Protein AF-A0A8J3HTY5-F1 (afdb_monomer)

Sequence (113 aa):
MSNFKFDSGVNFFDHFETDPLINDIERYRSLWKAVILQAVTDSISSNRRTEIQLEKKKATEWLFDFNQDFDIVCEYAGYKPAYVRDKARSIIKEKLSKLAYGYQYHQENSTVI

pLDDT: mean 79.71, std 18.93, range [35.88, 98.19]

Structure (mmCIF, N/CA/C/O backbone):
data_AF-A0A8J3HTY5-F1
#
_entry.id   AF-A0A8J3HTY5-F1
#
loop_
_atom_site.group_PDB
_atom_site.id
_atom_site.type_symbol
_atom_site.label_atom_id
_atom_site.label_alt_id
_atom_site.label_comp_id
_atom_site.label_asym_id
_atom_site.label_entity_id
_atom_site.label_seq_id
_atom_site.pdbx_PDB_ins_code
_atom_site.Cartn_x
_atom_site.Cartn_y
_atom_site.Cartn_z
_atom_site.occupancy
_atom_site.B_iso_or_equiv
_atom_site.auth_seq_id
_atom_site.auth_comp_id
_atom_site.auth_asym_id
_atom_site.auth_atom_id
_atom_site.pdbx_PDB_model_num
ATOM 1 N N . MET A 1 1 ? 34.357 -41.399 -18.407 1.00 46.56 1 MET A N 1
ATOM 2 C CA . MET A 1 1 ? 35.688 -40.777 -18.214 1.00 46.56 1 MET A CA 1
ATOM 3 C C . MET A 1 1 ? 35.837 -39.744 -19.314 1.00 46.56 1 MET A C 1
ATOM 5 O O . MET A 1 1 ? 35.624 -40.108 -20.455 1.00 46.56 1 MET A O 1
ATOM 9 N N . SER A 1 2 ? 36.026 -38.462 -19.032 1.00 35.88 2 SER A N 1
ATOM 10 C CA . SER A 1 2 ? 37.123 -37.922 -18.224 1.00 35.88 2 SER A CA 1
ATOM 11 C C . SER A 1 2 ? 36.725 -36.642 -17.477 1.00 35.88 2 SER A C 1
ATOM 13 O O . SER A 1 2 ? 36.075 -35.755 -18.020 1.00 35.88 2 SER A O 1
ATOM 15 N N . ASN A 1 3 ? 37.163 -36.566 -16.220 1.00 40.84 3 ASN A N 1
ATOM 16 C CA . ASN A 1 3 ? 37.180 -35.352 -15.414 1.00 40.84 3 ASN A CA 1
ATOM 17 C C . ASN A 1 3 ? 38.273 -34.423 -15.950 1.00 40.84 3 ASN A C 1
ATOM 19 O O . ASN A 1 3 ? 39.437 -34.823 -15.965 1.00 40.84 3 ASN A O 1
ATOM 23 N N . PHE A 1 4 ? 37.924 -33.193 -16.318 1.00 37.41 4 PHE A N 1
ATOM 24 C CA . PHE A 1 4 ? 38.904 -32.118 -16.442 1.00 37.41 4 PHE A CA 1
ATOM 25 C C . PHE A 1 4 ? 38.845 -31.270 -15.172 1.00 37.41 4 PHE A C 1
ATOM 27 O O . PHE A 1 4 ? 37.920 -30.488 -14.970 1.00 37.41 4 PHE A O 1
ATOM 34 N N . LYS A 1 5 ? 39.822 -31.479 -14.285 1.00 44.16 5 LYS A N 1
ATOM 35 C CA . LYS A 1 5 ? 40.161 -30.518 -13.234 1.00 44.16 5 LYS A CA 1
ATOM 36 C C . LYS A 1 5 ? 41.085 -29.474 -13.848 1.00 44.16 5 LYS A C 1
ATOM 38 O O . LYS A 1 5 ? 42.104 -29.842 -14.427 1.00 44.16 5 LYS A O 1
ATOM 43 N N . PHE A 1 6 ? 40.731 -28.204 -13.698 1.00 39.16 6 PHE A N 1
ATOM 44 C CA . PHE A 1 6 ? 41.647 -27.094 -13.920 1.00 39.16 6 PHE A CA 1
ATOM 45 C C . PHE A 1 6 ? 42.083 -26.564 -12.550 1.00 39.16 6 PHE A C 1
ATOM 47 O O . PHE A 1 6 ? 41.243 -26.188 -11.730 1.00 39.16 6 PHE A O 1
ATOM 54 N N . ASP A 1 7 ? 43.390 -26.611 -12.292 1.00 53.22 7 ASP A N 1
ATOM 55 C CA . ASP A 1 7 ? 44.034 -26.105 -11.078 1.00 53.22 7 ASP A CA 1
ATOM 56 C C . ASP A 1 7 ? 44.107 -24.575 -11.124 1.00 53.22 7 ASP A C 1
ATOM 58 O O . ASP A 1 7 ? 45.103 -23.971 -11.506 1.00 53.22 7 ASP A O 1
ATOM 62 N N . SER A 1 8 ? 43.015 -23.941 -10.722 1.00 46.56 8 SER A N 1
ATOM 63 C CA . SER A 1 8 ? 43.013 -22.604 -10.133 1.00 46.56 8 SER A CA 1
ATOM 64 C C . SER A 1 8 ? 41.661 -22.461 -9.452 1.00 46.56 8 SER A C 1
ATOM 66 O O . SER A 1 8 ? 40.653 -22.302 -10.135 1.00 46.56 8 SER A O 1
ATOM 68 N N . GLY A 1 9 ? 41.628 -22.631 -8.128 1.00 47.59 9 GLY A N 1
ATOM 69 C CA . GLY A 1 9 ? 40.422 -22.655 -7.297 1.00 47.59 9 GLY A CA 1
ATOM 70 C C . GLY A 1 9 ? 39.640 -21.342 -7.294 1.00 47.59 9 GLY A C 1
ATOM 71 O O . GLY A 1 9 ? 39.578 -20.660 -6.279 1.00 47.59 9 GLY A O 1
ATOM 72 N N . VAL A 1 10 ? 39.019 -21.014 -8.420 1.00 50.22 10 VAL A N 1
ATOM 73 C CA . VAL A 1 10 ? 38.027 -19.957 -8.555 1.00 50.22 10 VAL A CA 1
ATOM 74 C C . VAL A 1 10 ? 36.833 -20.601 -9.240 1.00 50.22 10 VAL A C 1
ATOM 76 O O . VAL A 1 10 ? 36.937 -21.094 -10.365 1.00 50.22 10 VAL A O 1
ATOM 79 N N . ASN A 1 11 ? 35.708 -20.677 -8.532 1.00 44.09 11 ASN A N 1
ATOM 80 C CA . ASN A 1 11 ? 34.475 -21.173 -9.122 1.00 44.09 11 ASN A CA 1
ATOM 81 C C . ASN A 1 11 ? 34.130 -20.283 -10.322 1.00 44.09 11 ASN A C 1
ATOM 83 O O . ASN A 1 11 ? 33.991 -19.072 -10.181 1.00 44.09 11 ASN A O 1
ATOM 87 N N . PHE A 1 12 ? 33.912 -20.894 -11.488 1.00 46.66 12 PHE A N 1
ATOM 88 C CA . PHE A 1 12 ? 33.376 -20.238 -12.691 1.00 46.66 12 PHE A CA 1
ATOM 89 C C . PHE A 1 12 ? 32.041 -19.498 -12.430 1.00 46.66 12 PHE A C 1
ATOM 91 O O . PHE A 1 12 ? 31.621 -18.664 -13.221 1.00 46.66 12 PHE A O 1
ATOM 98 N N . PHE A 1 13 ? 31.391 -19.779 -11.296 1.00 48.72 13 PHE A N 1
ATOM 99 C CA . PHE A 1 13 ? 30.148 -19.159 -10.844 1.00 48.72 13 PHE A CA 1
ATOM 100 C C . PHE A 1 13 ? 30.314 -18.002 -9.838 1.00 48.72 13 PHE A C 1
ATOM 102 O O . PHE A 1 13 ? 29.301 -17.429 -9.453 1.00 48.72 13 PHE A O 1
ATOM 109 N N . ASP A 1 14 ? 31.530 -17.628 -9.417 1.00 50.75 14 ASP A N 1
ATOM 110 C CA . ASP A 1 14 ? 31.723 -16.633 -8.335 1.00 50.75 14 ASP A CA 1
ATOM 111 C C . ASP A 1 14 ? 31.938 -15.181 -8.802 1.00 50.75 14 ASP A C 1
ATOM 113 O O . ASP A 1 14 ? 32.110 -14.280 -7.984 1.00 50.75 14 ASP A O 1
ATOM 117 N N . HIS A 1 15 ? 31.916 -14.919 -10.111 1.00 49.44 15 HIS A N 1
ATOM 118 C CA . HIS A 1 15 ? 32.017 -13.568 -10.683 1.00 49.44 15 HIS A CA 1
ATOM 119 C C . HIS A 1 15 ? 30.910 -13.301 -11.711 1.00 49.44 15 HIS A C 1
ATOM 121 O O . HIS A 1 15 ? 31.145 -12.758 -12.786 1.00 49.44 15 HIS A O 1
ATOM 127 N N . PHE A 1 16 ? 29.665 -13.641 -11.371 1.00 51.78 16 PHE A N 1
ATOM 128 C CA . PHE A 1 16 ? 28.561 -12.825 -11.873 1.00 51.78 16 PHE A CA 1
ATOM 129 C C . PHE A 1 16 ? 28.565 -11.536 -11.053 1.00 51.78 16 PHE A C 1
ATOM 131 O O . PHE A 1 16 ? 27.884 -11.434 -10.034 1.00 51.78 16 PHE A O 1
ATOM 138 N N . GLU A 1 17 ? 29.381 -10.565 -11.472 1.00 57.41 17 GLU A N 1
ATOM 139 C CA . GLU A 1 17 ? 29.117 -9.167 -11.141 1.00 57.41 17 GLU A CA 1
ATOM 140 C C . GLU A 1 17 ? 27.644 -8.929 -11.468 1.00 57.41 17 GLU A C 1
ATOM 142 O O . GLU A 1 17 ? 27.210 -9.083 -12.612 1.00 57.41 17 GLU A O 1
ATOM 147 N N . THR A 1 18 ? 26.838 -8.680 -10.439 1.00 63.66 18 THR A N 1
ATOM 148 C CA . THR A 1 18 ? 25.438 -8.326 -10.614 1.00 63.66 18 THR A CA 1
ATOM 149 C C . THR A 1 18 ? 25.396 -7.125 -11.541 1.00 63.66 18 THR A C 1
ATOM 151 O O . THR A 1 18 ? 25.906 -6.061 -11.193 1.00 63.66 18 THR A O 1
ATOM 154 N N . ASP A 1 19 ? 24.825 -7.325 -12.731 1.00 74.94 19 ASP A N 1
ATOM 155 C CA . ASP A 1 19 ? 24.657 -6.279 -13.734 1.00 74.94 19 ASP A CA 1
ATOM 156 C C . ASP A 1 19 ? 24.141 -5.008 -13.029 1.00 74.94 19 ASP A C 1
ATOM 158 O O . ASP A 1 19 ? 23.108 -5.077 -12.345 1.00 74.94 19 ASP A O 1
ATOM 162 N N . PRO A 1 20 ? 24.852 -3.868 -13.123 1.00 74.56 20 PRO A N 1
ATOM 163 C CA . PRO A 1 20 ? 24.437 -2.614 -12.506 1.00 74.56 20 PRO A CA 1
ATOM 164 C C . PRO A 1 20 ? 22.964 -2.264 -12.772 1.00 74.56 20 PRO A C 1
ATOM 166 O O . PRO A 1 20 ? 22.293 -1.750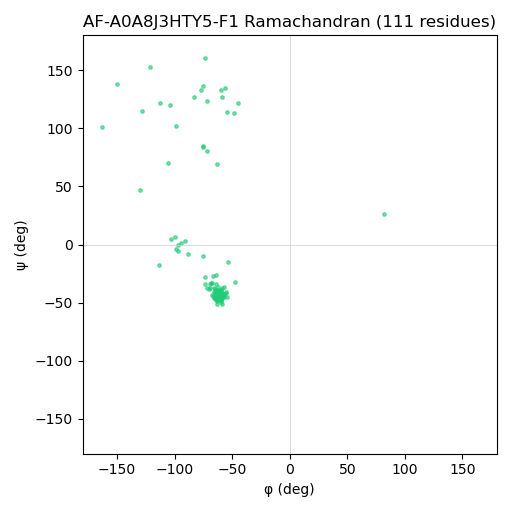 -11.876 1.00 74.56 20 PRO A O 1
ATOM 169 N N . LEU A 1 21 ? 22.427 -2.642 -13.941 1.00 76.44 21 LEU A N 1
ATOM 170 C CA . LEU A 1 21 ? 21.012 -2.485 -14.288 1.00 76.44 21 LEU A CA 1
ATOM 171 C C . LEU A 1 21 ? 20.075 -3.310 -13.396 1.00 76.44 21 LEU A C 1
ATOM 173 O O . LEU A 1 21 ? 19.016 -2.823 -13.002 1.00 76.44 21 LEU A O 1
ATOM 177 N N . ILE A 1 22 ? 20.444 -4.545 -13.046 1.00 81.50 22 ILE A N 1
ATOM 178 C CA . ILE A 1 22 ? 19.652 -5.396 -12.143 1.00 81.50 22 ILE A CA 1
ATOM 179 C C . ILE A 1 22 ? 19.611 -4.774 -10.746 1.00 81.50 22 ILE A C 1
ATOM 181 O O . ILE A 1 22 ? 18.551 -4.732 -10.119 1.00 81.50 22 ILE A O 1
ATOM 185 N N . ASN A 1 23 ? 20.744 -4.246 -10.273 1.00 82.94 23 ASN A N 1
ATOM 186 C CA . ASN A 1 23 ? 20.805 -3.557 -8.986 1.00 82.94 23 ASN A CA 1
ATOM 187 C C . ASN A 1 23 ? 19.910 -2.306 -8.984 1.00 82.94 23 ASN A C 1
ATOM 189 O O . ASN A 1 23 ? 19.150 -2.087 -8.042 1.00 82.94 23 ASN A O 1
ATOM 193 N N . ASP A 1 24 ? 19.924 -1.523 -10.064 1.00 88.62 24 ASP A N 1
ATOM 194 C CA . ASP A 1 24 ? 19.035 -0.369 -10.214 1.00 88.62 24 ASP A CA 1
ATOM 195 C C . ASP A 1 24 ? 17.556 -0.754 -10.202 1.00 88.62 24 ASP A C 1
ATOM 197 O O . ASP A 1 24 ? 16.779 -0.166 -9.448 1.00 88.62 24 ASP A O 1
ATOM 201 N N . ILE A 1 25 ? 17.158 -1.778 -10.958 1.00 90.38 25 ILE A N 1
ATOM 202 C CA . ILE A 1 25 ? 15.769 -2.258 -10.983 1.00 90.38 25 ILE A CA 1
ATOM 203 C C . ILE A 1 25 ? 15.304 -2.672 -9.581 1.00 90.38 25 ILE A C 1
ATOM 205 O O . ILE A 1 25 ? 14.203 -2.307 -9.162 1.00 90.38 25 ILE A O 1
ATOM 209 N N . GLU A 1 26 ? 16.134 -3.392 -8.823 1.00 91.50 26 GLU A N 1
ATOM 210 C CA . GLU A 1 26 ? 15.786 -3.793 -7.458 1.00 91.50 26 GLU A CA 1
ATOM 211 C C . GLU A 1 26 ? 15.737 -2.609 -6.484 1.00 91.50 26 GLU A C 1
ATOM 213 O O . GLU A 1 26 ? 14.864 -2.571 -5.606 1.00 91.50 26 GLU A O 1
ATOM 218 N N . ARG A 1 27 ? 16.594 -1.596 -6.661 1.00 92.88 27 ARG A N 1
ATOM 219 C CA . ARG A 1 27 ? 16.511 -0.333 -5.910 1.00 92.88 27 ARG A CA 1
ATOM 220 C C . ARG A 1 27 ? 15.196 0.395 -6.185 1.00 92.88 27 ARG A C 1
ATOM 222 O O . ARG A 1 27 ? 14.504 0.769 -5.235 1.00 92.88 27 ARG A O 1
ATOM 229 N N . TYR A 1 28 ? 14.804 0.535 -7.452 1.00 94.50 28 TYR A N 1
ATOM 230 C CA . TYR A 1 28 ? 13.530 1.155 -7.825 1.00 94.50 28 TYR A CA 1
ATOM 231 C C . TYR A 1 28 ? 12.334 0.372 -7.280 1.00 94.50 28 TYR A C 1
ATOM 233 O O . TYR A 1 28 ? 11.434 0.962 -6.685 1.00 94.50 28 TYR A O 1
ATOM 241 N N . ARG A 1 29 ? 12.336 -0.961 -7.381 1.00 97.38 29 ARG A N 1
ATOM 242 C CA . ARG A 1 29 ? 11.294 -1.802 -6.769 1.00 97.38 29 ARG A CA 1
ATOM 243 C C . ARG A 1 29 ? 11.208 -1.596 -5.265 1.00 97.38 29 ARG A C 1
ATOM 245 O O . ARG A 1 29 ? 10.112 -1.510 -4.718 1.00 97.38 29 ARG A O 1
ATOM 252 N N . SER A 1 30 ? 12.350 -1.515 -4.590 1.00 97.12 30 SER A N 1
ATOM 253 C CA . SER A 1 30 ? 12.413 -1.314 -3.139 1.00 97.12 30 SER A CA 1
ATOM 254 C C . SER A 1 30 ? 11.801 0.017 -2.711 1.00 97.12 30 SER A C 1
ATOM 256 O O . SER A 1 30 ? 11.092 0.058 -1.706 1.00 97.12 30 SER A O 1
ATOM 258 N N . LEU A 1 31 ? 11.982 1.076 -3.505 1.00 97.62 31 LEU A N 1
ATOM 259 C CA . LEU A 1 31 ? 11.310 2.356 -3.286 1.00 97.62 31 LEU A CA 1
ATOM 260 C C . LEU A 1 31 ? 9.782 2.198 -3.307 1.00 97.62 31 LEU A C 1
ATOM 262 O O . LEU A 1 31 ? 9.105 2.594 -2.361 1.00 97.62 31 LEU A O 1
ATOM 266 N N . TRP A 1 32 ? 9.227 1.563 -4.339 1.00 98.00 32 TRP A N 1
ATOM 267 C CA . TRP A 1 32 ? 7.775 1.382 -4.453 1.00 98.00 32 TRP A CA 1
ATOM 268 C C . TRP A 1 32 ? 7.208 0.424 -3.398 1.00 98.00 32 TRP A C 1
ATOM 270 O O . TRP A 1 32 ? 6.118 0.650 -2.872 1.00 98.00 32 TRP A O 1
ATOM 280 N N . LYS A 1 33 ? 7.980 -0.591 -2.988 1.00 98.19 33 LYS A N 1
ATOM 281 C CA . LYS A 1 33 ? 7.653 -1.429 -1.820 1.00 98.19 33 LYS A CA 1
ATOM 282 C C . LYS A 1 33 ? 7.553 -0.597 -0.538 1.00 98.19 33 LYS A C 1
ATOM 284 O O . LYS A 1 33 ? 6.662 -0.852 0.271 1.00 98.19 33 LYS A O 1
ATOM 289 N N . ALA A 1 34 ? 8.424 0.397 -0.357 1.00 97.81 34 ALA A N 1
ATOM 290 C CA . ALA A 1 34 ? 8.374 1.291 0.798 1.00 97.81 34 ALA A CA 1
ATOM 291 C C . ALA A 1 34 ? 7.112 2.168 0.799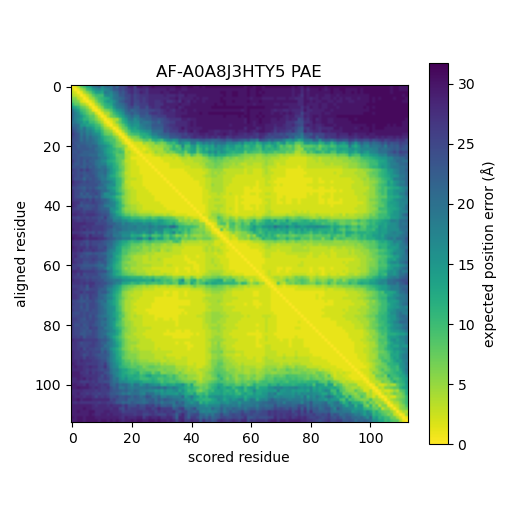 1.00 97.81 34 ALA A C 1
ATOM 293 O O . ALA A 1 34 ? 6.514 2.350 1.855 1.00 97.81 34 ALA A O 1
ATOM 294 N N . VAL A 1 35 ? 6.647 2.632 -0.368 1.00 97.50 35 VAL A N 1
ATOM 295 C CA . VAL A 1 35 ? 5.371 3.367 -0.492 1.00 97.50 35 VAL A CA 1
ATOM 296 C C . VAL A 1 35 ? 4.194 2.506 -0.020 1.00 97.50 35 VAL A C 1
ATOM 298 O O . VAL A 1 35 ? 3.388 2.945 0.798 1.00 97.50 35 VAL A O 1
ATOM 301 N N . ILE A 1 36 ? 4.132 1.247 -0.468 1.00 97.56 36 ILE A N 1
ATOM 302 C CA . ILE A 1 36 ? 3.101 0.292 -0.030 1.00 97.56 36 ILE A CA 1
ATOM 303 C C . ILE A 1 36 ? 3.187 0.058 1.484 1.00 97.56 36 ILE A C 1
ATOM 305 O O . ILE A 1 36 ? 2.169 0.076 2.177 1.00 97.56 36 ILE A O 1
ATOM 309 N N . LEU A 1 37 ? 4.398 -0.154 2.010 1.00 96.00 37 LEU A N 1
ATOM 310 C CA . LEU A 1 37 ? 4.622 -0.372 3.439 1.00 96.00 37 LEU A CA 1
ATOM 311 C C . LEU A 1 37 ? 4.168 0.829 4.277 1.00 96.00 37 LEU A C 1
ATOM 313 O O . LEU A 1 37 ? 3.552 0.635 5.328 1.00 96.00 37 LEU A O 1
ATOM 317 N N . GLN A 1 38 ? 4.444 2.048 3.814 1.00 95.12 38 GLN A N 1
ATOM 318 C CA . GLN A 1 38 ? 4.038 3.273 4.492 1.00 95.12 38 GLN A CA 1
ATOM 319 C C . GLN A 1 38 ? 2.511 3.373 4.561 1.00 95.12 38 GLN A C 1
ATOM 321 O O . GLN A 1 38 ? 1.965 3.502 5.653 1.00 95.12 38 GLN A O 1
ATOM 326 N N . ALA A 1 39 ? 1.811 3.166 3.441 1.00 94.81 39 ALA 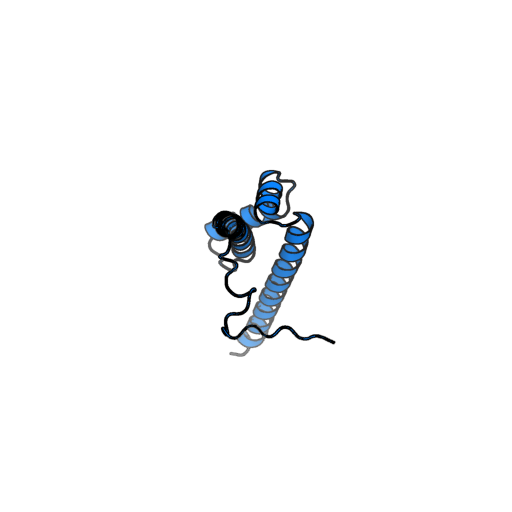A N 1
ATOM 327 C CA . ALA A 1 39 ? 0.349 3.179 3.417 1.00 94.81 39 ALA A CA 1
ATOM 328 C C . ALA A 1 39 ? -0.267 2.123 4.352 1.00 94.81 39 ALA A C 1
ATOM 330 O O . ALA A 1 39 ? -1.204 2.408 5.102 1.00 94.81 39 ALA A O 1
ATOM 331 N N . VAL A 1 40 ? 0.281 0.901 4.372 1.00 94.44 40 VAL A N 1
ATOM 332 C CA . VAL A 1 40 ? -0.165 -0.135 5.318 1.00 94.44 40 VAL A CA 1
ATOM 333 C C . VAL A 1 40 ? 0.087 0.308 6.759 1.00 94.44 40 VAL A C 1
ATOM 335 O O . VAL A 1 40 ? -0.805 0.170 7.593 1.00 94.44 40 VAL A O 1
ATOM 338 N N . THR A 1 41 ? 1.254 0.878 7.056 1.00 92.12 41 THR A N 1
ATOM 339 C CA . THR A 1 41 ? 1.612 1.364 8.398 1.00 92.12 41 THR A CA 1
ATOM 340 C C . THR A 1 41 ? 0.664 2.464 8.874 1.00 92.12 41 THR A C 1
ATOM 342 O O . THR A 1 41 ? 0.146 2.392 9.993 1.00 92.12 41 THR A O 1
ATOM 345 N N . ASP A 1 42 ? 0.361 3.428 8.009 1.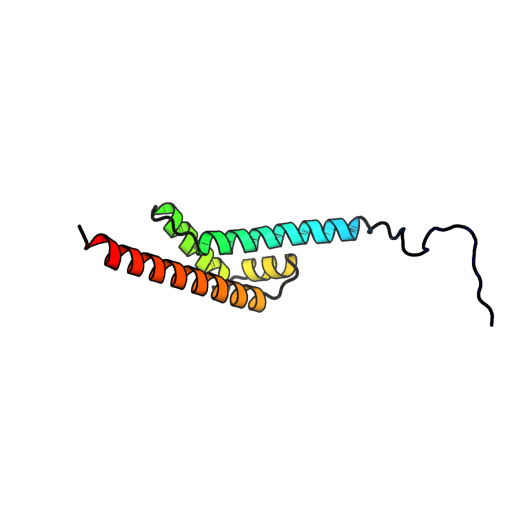00 91.00 42 ASP A N 1
ATOM 346 C CA . ASP A 1 42 ? -0.552 4.529 8.310 1.00 91.00 42 ASP A CA 1
ATOM 347 C C . ASP A 1 42 ? -1.982 4.021 8.533 1.00 91.00 42 ASP A C 1
ATOM 349 O O . ASP A 1 42 ? -2.650 4.427 9.489 1.00 91.00 42 ASP A O 1
ATOM 353 N N . SER A 1 43 ? -2.420 3.027 7.750 1.00 91.19 43 SER A N 1
ATOM 354 C CA . SER A 1 43 ? -3.734 2.390 7.917 1.00 91.19 43 SER A CA 1
ATOM 355 C C . SER A 1 43 ? -3.900 1.654 9.258 1.00 91.19 43 SER A C 1
ATOM 357 O O . SER A 1 43 ? -5.015 1.520 9.765 1.00 91.19 43 SER A O 1
ATOM 359 N N . ILE A 1 44 ? -2.807 1.194 9.880 1.00 89.50 44 ILE A N 1
ATOM 360 C CA . ILE A 1 44 ? -2.840 0.454 11.154 1.00 89.50 44 ILE A CA 1
ATOM 361 C C . ILE A 1 44 ? -2.434 1.289 12.370 1.00 89.50 44 ILE A C 1
ATOM 363 O O . ILE A 1 44 ? -2.363 0.755 13.484 1.00 89.50 44 ILE A O 1
ATOM 367 N N . SER A 1 45 ? -2.192 2.588 12.187 1.00 83.69 45 SER A N 1
ATOM 368 C CA . SER A 1 45 ? -1.842 3.486 13.283 1.00 83.69 45 SER A CA 1
ATOM 369 C C . SER A 1 45 ? -2.911 3.462 14.387 1.00 83.69 45 SER A C 1
ATOM 371 O O . SER A 1 45 ? -4.125 3.477 14.132 1.00 83.69 45 SER A O 1
ATOM 373 N N . SER A 1 46 ? -2.451 3.383 15.640 1.00 74.88 46 SER A N 1
ATOM 374 C CA . SER A 1 46 ? -3.285 3.361 16.851 1.00 74.88 46 SER A CA 1
ATOM 375 C C . SER A 1 46 ? -3.376 4.724 17.542 1.00 74.88 46 SER A C 1
ATOM 377 O O . SER A 1 46 ? -3.914 4.822 18.646 1.00 74.88 46 SER A O 1
ATOM 379 N N . ASN A 1 47 ? -2.825 5.778 16.934 1.00 74.56 47 ASN A N 1
ATOM 380 C CA . ASN A 1 47 ? -2.825 7.106 17.532 1.00 74.56 47 ASN A CA 1
ATOM 381 C C . ASN A 1 47 ? -4.215 7.758 17.425 1.00 74.56 47 ASN A C 1
ATOM 383 O O . ASN A 1 47 ? -4.865 7.704 16.384 1.00 74.56 47 ASN A O 1
ATOM 387 N N . ARG A 1 48 ? -4.668 8.382 18.518 1.00 70.38 48 ARG A N 1
ATOM 388 C CA . ARG A 1 48 ? -5.998 8.999 18.629 1.00 70.38 48 ARG A CA 1
ATOM 389 C C . ARG A 1 48 ? -6.049 10.453 18.159 1.00 70.38 48 ARG A C 1
ATOM 391 O O . ARG A 1 48 ? -7.149 10.991 18.072 1.00 70.38 48 ARG A O 1
ATOM 398 N N . ARG A 1 49 ? -4.913 11.095 17.860 1.00 78.25 49 ARG A N 1
ATOM 399 C CA . ARG A 1 49 ? -4.895 12.472 17.335 1.00 78.25 49 ARG A CA 1
ATOM 400 C C . ARG A 1 49 ? -5.668 12.544 16.017 1.00 78.25 49 ARG A C 1
ATOM 402 O O . ARG A 1 49 ? -5.448 11.720 15.136 1.00 78.25 49 ARG A O 1
ATOM 409 N N . THR A 1 50 ? -6.540 13.539 15.882 1.00 69.25 50 THR A N 1
ATOM 410 C CA . THR A 1 50 ? -7.459 13.693 14.741 1.00 69.25 50 THR A CA 1
ATOM 411 C C . THR A 1 50 ? -6.743 13.709 13.390 1.00 69.25 50 THR A C 1
ATOM 413 O O . THR A 1 50 ? -7.187 13.043 12.461 1.00 69.25 50 THR A O 1
ATOM 416 N N . GLU A 1 51 ? -5.604 14.398 13.294 1.00 71.50 51 GLU A N 1
ATOM 417 C CA . GLU A 1 51 ? -4.760 14.431 12.089 1.00 71.50 51 GLU A CA 1
ATOM 418 C C . GLU A 1 51 ? -4.322 13.023 11.659 1.00 71.50 51 GLU A C 1
ATOM 420 O O . GLU A 1 51 ? -4.444 12.647 10.499 1.00 71.50 51 GLU A O 1
ATOM 425 N N . ILE A 1 52 ? -3.941 12.182 12.621 1.00 75.62 52 ILE A N 1
ATOM 426 C CA . ILE A 1 52 ? -3.511 10.806 12.354 1.00 75.62 52 ILE A CA 1
ATOM 427 C C . ILE A 1 52 ? -4.704 9.909 11.986 1.00 75.62 52 ILE A C 1
ATOM 429 O O . ILE A 1 52 ? -4.548 8.962 11.219 1.00 75.62 52 ILE A O 1
ATOM 433 N N . GLN A 1 53 ? -5.913 10.215 12.469 1.00 81.50 53 GLN A N 1
ATOM 434 C CA . GLN A 1 53 ? -7.124 9.508 12.035 1.00 81.50 53 GLN A CA 1
ATOM 435 C C . GLN A 1 53 ? -7.486 9.825 10.579 1.00 81.50 53 GLN A C 1
ATOM 437 O O . GLN A 1 53 ? -7.922 8.929 9.854 1.00 81.50 53 GLN A O 1
ATOM 442 N N . LEU A 1 54 ? -7.289 11.074 10.146 1.00 85.75 54 LEU A N 1
ATOM 443 C CA . LEU A 1 54 ? -7.494 11.468 8.754 1.00 85.75 54 LEU A CA 1
ATOM 444 C C . LEU A 1 54 ? -6.505 10.749 7.832 1.00 85.75 54 LEU A C 1
ATOM 446 O O . LEU A 1 54 ? -6.928 10.160 6.841 1.00 85.75 54 LEU A O 1
ATOM 450 N N . GLU A 1 55 ? -5.218 10.738 8.180 1.00 86.31 55 GLU A N 1
ATOM 451 C CA . GLU A 1 55 ? -4.196 10.046 7.384 1.00 86.31 55 GLU A CA 1
ATOM 452 C C . GLU A 1 55 ? -4.427 8.532 7.341 1.00 86.31 55 GLU A C 1
ATOM 454 O O . GLU A 1 55 ? -4.354 7.921 6.278 1.00 86.31 55 GLU A O 1
ATOM 459 N N . LYS A 1 56 ? -4.850 7.926 8.457 1.00 89.56 56 LYS A N 1
ATOM 460 C CA . LYS A 1 56 ? -5.278 6.522 8.488 1.00 89.56 56 LYS A CA 1
ATOM 461 C C . LYS A 1 56 ? -6.424 6.238 7.515 1.00 89.56 56 LYS A C 1
ATOM 463 O O . LYS A 1 56 ? -6.403 5.218 6.821 1.00 89.56 56 LYS A O 1
ATOM 468 N N . LYS A 1 57 ? -7.436 7.112 7.480 1.00 90.00 57 LYS A N 1
ATOM 469 C CA . LYS A 1 57 ? -8.578 6.980 6.569 1.00 90.00 57 LYS A CA 1
ATOM 470 C C . LYS A 1 57 ? -8.117 7.082 5.114 1.00 90.00 57 LYS A C 1
ATOM 472 O O . LYS A 1 57 ? -8.385 6.159 4.354 1.00 90.00 57 LYS A O 1
ATOM 477 N N . LYS A 1 58 ? -7.352 8.122 4.772 1.00 92.19 58 LYS A N 1
ATOM 478 C CA . LYS A 1 58 ? -6.796 8.316 3.424 1.00 92.19 58 LYS A CA 1
ATOM 479 C C . LYS A 1 58 ? -5.946 7.130 2.972 1.00 92.19 58 LYS A C 1
ATOM 481 O O . LYS A 1 58 ? -6.100 6.663 1.852 1.00 92.19 58 LYS A O 1
ATOM 486 N N . ALA A 1 59 ? -5.082 6.610 3.843 1.00 93.19 59 ALA A N 1
ATOM 487 C CA . ALA A 1 59 ? -4.251 5.449 3.538 1.00 93.19 59 ALA A CA 1
ATOM 488 C C . ALA A 1 59 ? -5.094 4.186 3.300 1.00 93.19 59 ALA A C 1
ATOM 490 O O . ALA A 1 59 ? -4.805 3.399 2.401 1.00 93.19 59 ALA A O 1
ATOM 491 N N . THR A 1 60 ? -6.164 4.003 4.079 1.00 92.88 60 THR A N 1
ATOM 492 C CA . THR A 1 60 ? -7.102 2.884 3.903 1.00 92.88 60 THR A CA 1
ATOM 493 C C . THR A 1 60 ? -7.852 2.994 2.573 1.00 92.88 60 THR A C 1
ATOM 495 O O . THR A 1 60 ? -7.922 2.012 1.839 1.00 92.88 60 THR A O 1
ATOM 498 N N . GLU A 1 61 ? -8.369 4.178 2.244 1.00 94.38 61 GLU A N 1
ATOM 499 C CA . GLU A 1 61 ? -9.031 4.460 0.962 1.00 94.38 61 GLU A CA 1
ATOM 500 C C . GLU A 1 61 ? -8.064 4.225 -0.205 1.00 94.38 61 GLU A C 1
ATOM 502 O O . GLU A 1 61 ? -8.367 3.458 -1.112 1.00 94.38 61 GLU A O 1
ATOM 507 N N . TRP A 1 62 ? -6.837 4.746 -0.126 1.00 95.44 62 TRP A N 1
ATOM 508 C CA . TRP A 1 62 ? -5.817 4.551 -1.160 1.00 95.44 62 TRP A CA 1
ATOM 509 C C . TRP A 1 62 ? -5.481 3.071 -1.420 1.00 95.44 62 TRP A C 1
ATOM 511 O O . TRP A 1 62 ? -5.273 2.688 -2.571 1.00 95.44 62 TRP A O 1
ATOM 521 N N . LEU A 1 63 ? -5.455 2.228 -0.379 1.00 94.12 63 LEU A N 1
ATOM 522 C CA . LEU A 1 63 ? -5.192 0.788 -0.506 1.00 94.12 63 LEU A CA 1
ATOM 523 C C . LEU A 1 63 ? -6.357 0.014 -1.145 1.00 94.12 63 LEU A C 1
ATOM 525 O O . LEU A 1 63 ? -6.125 -0.964 -1.864 1.00 94.12 63 LEU A O 1
ATOM 529 N N . PHE A 1 64 ? -7.605 0.380 -0.840 1.00 93.94 64 PHE A N 1
ATOM 530 C CA . PHE A 1 64 ? -8.768 -0.472 -1.120 1.00 93.94 64 PHE A CA 1
ATOM 531 C C . PHE A 1 64 ? -9.744 0.070 -2.156 1.00 93.94 64 PHE A C 1
ATOM 533 O O . PHE A 1 64 ? -10.506 -0.732 -2.701 1.00 93.94 64 PHE A O 1
ATOM 540 N N . ASP A 1 65 ? -9.697 1.360 -2.465 1.00 91.88 65 ASP A N 1
ATOM 541 C CA . ASP A 1 65 ? -10.494 1.930 -3.540 1.00 91.88 65 ASP A CA 1
ATOM 542 C C . ASP A 1 65 ? -9.928 1.538 -4.911 1.00 91.88 65 ASP A C 1
ATOM 544 O O . ASP A 1 65 ? -8.766 1.139 -5.070 1.00 91.88 65 ASP A O 1
ATOM 548 N N . PHE A 1 66 ? -10.780 1.645 -5.932 1.00 80.31 66 PHE A N 1
ATOM 549 C CA . PHE A 1 66 ? -10.379 1.491 -7.327 1.00 80.31 66 PHE A CA 1
ATOM 550 C C . PHE A 1 66 ? -9.567 2.713 -7.761 1.00 80.31 66 PHE A C 1
ATOM 552 O O . PHE A 1 66 ? -10.083 3.641 -8.379 1.00 80.31 66 PHE A O 1
ATOM 559 N N . ASN A 1 67 ? -8.290 2.704 -7.391 1.00 84.94 67 ASN A N 1
ATOM 560 C CA . ASN A 1 67 ? -7.324 3.742 -7.701 1.00 84.94 67 ASN A CA 1
ATOM 561 C C . ASN A 1 67 ? -6.250 3.210 -8.660 1.00 84.94 67 ASN A C 1
ATOM 563 O O . ASN A 1 67 ? -5.523 2.272 -8.326 1.00 84.94 67 ASN A O 1
ATOM 567 N N . GLN A 1 68 ? -6.116 3.851 -9.821 1.00 93.31 68 GLN A N 1
ATOM 568 C CA . GLN A 1 68 ? -5.086 3.522 -10.805 1.00 93.31 68 GLN A CA 1
ATOM 569 C C . GLN A 1 68 ? -3.667 3.771 -10.267 1.00 93.31 68 GLN A C 1
ATOM 571 O O . GLN A 1 68 ? -2.764 2.995 -10.573 1.00 93.31 68 GLN A O 1
ATOM 576 N N . ASP A 1 69 ? -3.467 4.787 -9.422 1.00 94.69 69 ASP A N 1
ATOM 577 C CA . ASP A 1 69 ? -2.147 5.088 -8.855 1.00 94.69 69 ASP A CA 1
ATOM 578 C C . ASP A 1 69 ? -1.647 3.935 -7.979 1.00 94.69 69 ASP A C 1
ATOM 580 O O . ASP A 1 69 ? -0.475 3.567 -8.034 1.00 94.69 69 ASP A O 1
ATOM 584 N N . PHE A 1 70 ? -2.540 3.319 -7.197 1.00 96.50 70 PHE A N 1
ATOM 585 C CA . PHE A 1 70 ? -2.198 2.148 -6.390 1.00 96.50 70 PHE A CA 1
ATOM 586 C C . PHE A 1 70 ? -1.789 0.961 -7.268 1.00 96.50 70 PHE A C 1
ATOM 588 O O . PHE A 1 70 ? -0.811 0.271 -6.963 1.00 96.50 70 PHE A O 1
ATOM 595 N N . ASP A 1 71 ? -2.515 0.729 -8.363 1.00 96.88 71 ASP A N 1
ATOM 596 C CA . ASP A 1 71 ? -2.227 -0.377 -9.271 1.00 96.88 71 ASP A CA 1
ATOM 597 C C . ASP A 1 71 ? -0.849 -0.194 -9.945 1.00 96.88 71 ASP A C 1
ATOM 599 O O . ASP A 1 71 ? -0.058 -1.140 -9.978 1.00 96.88 71 ASP A O 1
ATOM 603 N N . ILE A 1 72 ? -0.511 1.035 -10.363 1.00 97.31 72 ILE A N 1
ATOM 604 C CA . ILE A 1 72 ? 0.808 1.397 -10.918 1.00 97.31 72 ILE A CA 1
ATOM 605 C C . ILE A 1 72 ? 1.920 1.198 -9.881 1.00 97.31 72 ILE A C 1
ATOM 607 O O . ILE A 1 72 ? 2.954 0.597 -10.178 1.00 97.31 72 ILE A O 1
ATOM 611 N N . VAL A 1 73 ? 1.717 1.661 -8.643 1.00 97.88 73 VAL A N 1
ATOM 612 C CA . VAL A 1 73 ? 2.695 1.474 -7.559 1.00 97.88 73 VAL A CA 1
ATOM 613 C C . VAL A 1 73 ? 2.943 -0.012 -7.292 1.00 97.88 73 VAL A C 1
ATOM 615 O O . VAL A 1 73 ? 4.089 -0.419 -7.087 1.00 97.88 73 VAL A O 1
ATOM 618 N N . CYS A 1 74 ? 1.899 -0.844 -7.328 1.00 97.56 74 CYS A N 1
ATOM 619 C CA . CYS A 1 74 ? 2.044 -2.291 -7.192 1.00 97.56 74 CYS A CA 1
ATOM 620 C C . CYS A 1 74 ? 2.862 -2.892 -8.336 1.00 97.56 74 CYS A C 1
ATOM 622 O O . CYS A 1 74 ? 3.770 -3.683 -8.076 1.00 97.56 74 CYS A O 1
ATOM 624 N N . GLU A 1 75 ? 2.586 -2.494 -9.578 1.00 97.12 75 GLU A N 1
ATOM 625 C CA . GLU A 1 75 ? 3.330 -2.959 -10.748 1.00 97.12 75 GLU A CA 1
ATOM 626 C C . GLU A 1 75 ? 4.817 -2.594 -10.647 1.00 97.12 75 GLU A C 1
ATOM 628 O O . GLU A 1 75 ? 5.679 -3.468 -10.774 1.00 97.12 75 GLU A O 1
ATOM 633 N N . TYR A 1 76 ? 5.134 -1.344 -10.30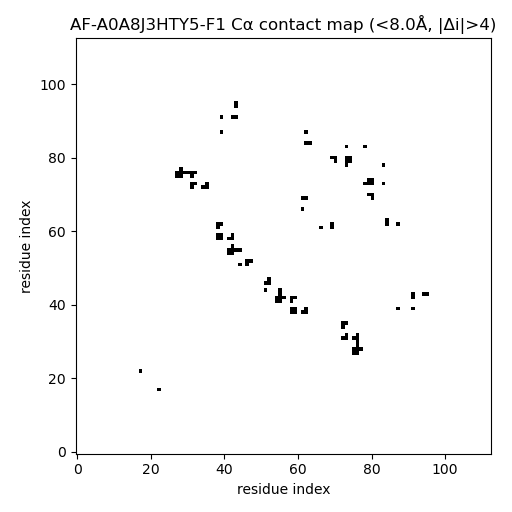0 1.00 97.31 76 TYR A N 1
ATOM 634 C CA . TYR A 1 76 ? 6.516 -0.898 -10.118 1.00 97.31 76 TYR A CA 1
ATOM 635 C C . TYR A 1 76 ? 7.221 -1.552 -8.925 1.00 97.31 76 TYR A C 1
ATOM 637 O O . TYR A 1 76 ? 8.438 -1.737 -8.950 1.00 97.31 76 TYR A O 1
ATOM 645 N N . ALA A 1 77 ? 6.476 -1.962 -7.898 1.00 97.44 77 ALA A N 1
ATOM 646 C CA . ALA A 1 77 ? 6.995 -2.766 -6.794 1.00 97.44 77 ALA A CA 1
ATOM 647 C C . ALA A 1 77 ? 7.214 -4.249 -7.168 1.00 97.44 77 ALA A C 1
ATOM 649 O O . ALA A 1 77 ? 7.831 -4.988 -6.393 1.00 97.44 77 ALA A O 1
ATOM 650 N N . GLY A 1 78 ? 6.735 -4.692 -8.337 1.00 97.00 78 GLY A N 1
ATOM 651 C CA . GLY A 1 78 ? 6.790 -6.083 -8.788 1.00 97.00 78 GLY A CA 1
ATOM 652 C C . GLY A 1 78 ? 5.683 -6.970 -8.210 1.00 97.00 78 GLY A C 1
ATOM 653 O O . GLY A 1 78 ? 5.872 -8.180 -8.081 1.00 97.00 78 GLY A O 1
ATOM 654 N N . TYR A 1 79 ? 4.536 -6.397 -7.840 1.00 97.50 79 TYR A N 1
ATOM 655 C CA . TYR A 1 79 ? 3.406 -7.114 -7.253 1.00 97.50 79 TYR A CA 1
ATOM 656 C C . TYR A 1 79 ? 2.120 -6.972 -8.063 1.00 97.50 79 TYR A C 1
ATOM 658 O O . TYR A 1 79 ? 1.859 -5.966 -8.714 1.00 97.50 79 TYR A O 1
ATOM 666 N N . LYS A 1 80 ? 1.247 -7.978 -7.947 1.00 97.19 80 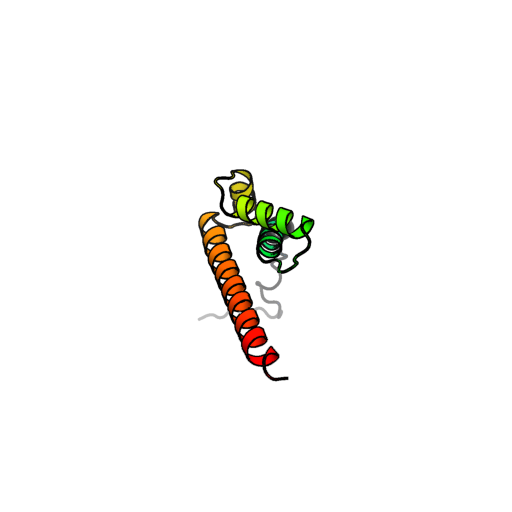LYS A N 1
ATOM 667 C CA . LYS A 1 80 ? -0.141 -7.861 -8.406 1.00 97.19 80 LYS A CA 1
ATOM 668 C C . LYS A 1 80 ? -0.950 -7.046 -7.384 1.00 97.19 80 LYS A C 1
ATOM 670 O O . LYS A 1 80 ? -0.913 -7.411 -6.205 1.00 97.19 80 LYS A O 1
ATOM 675 N N . PRO A 1 81 ? -1.752 -6.047 -7.796 1.00 96.56 81 PRO A N 1
ATOM 676 C CA . PRO A 1 81 ? -2.538 -5.229 -6.866 1.00 96.56 81 PRO A CA 1
ATOM 677 C C . PRO A 1 81 ? -3.452 -6.049 -5.945 1.00 96.56 81 PRO A C 1
ATOM 679 O O . PRO A 1 81 ? -3.510 -5.814 -4.739 1.00 96.56 81 PRO A O 1
ATOM 682 N N . ALA A 1 82 ? -4.104 -7.086 -6.485 1.00 96.06 82 ALA A N 1
ATOM 683 C CA . ALA A 1 82 ? -4.954 -7.992 -5.708 1.00 96.06 82 ALA A CA 1
ATOM 684 C C . ALA A 1 82 ? -4.193 -8.683 -4.561 1.00 96.06 82 ALA A C 1
ATOM 686 O O . ALA A 1 82 ? -4.670 -8.707 -3.429 1.00 96.06 82 ALA A O 1
ATOM 687 N N . TYR A 1 83 ? -2.971 -9.161 -4.827 1.00 96.81 83 TYR A N 1
ATOM 688 C CA . TYR A 1 83 ? -2.133 -9.804 -3.813 1.00 96.81 83 TYR A CA 1
ATOM 689 C C . TYR A 1 83 ? -1.806 -8.848 -2.657 1.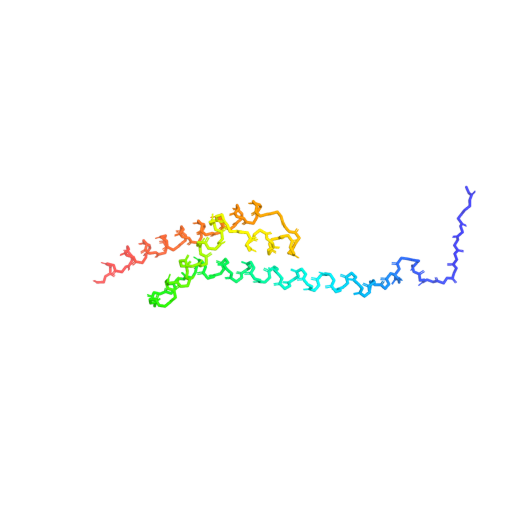00 96.81 83 TYR A C 1
ATOM 691 O O . TYR A 1 83 ? -1.894 -9.225 -1.487 1.00 96.81 83 TYR A O 1
ATOM 699 N N . VAL A 1 84 ? -1.468 -7.596 -2.979 1.00 97.00 84 VAL A N 1
ATOM 700 C CA . VAL A 1 84 ? -1.161 -6.568 -1.976 1.00 97.00 84 VAL A CA 1
ATOM 701 C C . VAL A 1 84 ? -2.399 -6.241 -1.143 1.00 97.00 84 VAL A C 1
ATOM 703 O O . VAL A 1 84 ? -2.313 -6.244 0.085 1.00 97.00 84 VAL A O 1
ATOM 706 N N . ARG A 1 85 ? -3.561 -6.039 -1.779 1.00 96.62 85 ARG A N 1
ATOM 707 C CA . ARG A 1 85 ? -4.831 -5.767 -1.081 1.00 96.62 85 ARG A CA 1
ATOM 708 C C . ARG A 1 85 ? -5.207 -6.892 -0.118 1.00 96.62 85 ARG A C 1
ATOM 710 O O . ARG A 1 85 ? -5.610 -6.625 1.013 1.00 96.62 85 ARG A O 1
ATOM 717 N N . ASP A 1 86 ? -5.040 -8.146 -0.522 1.00 96.69 86 ASP A N 1
ATOM 718 C CA . ASP A 1 86 ? -5.395 -9.294 0.317 1.00 96.69 86 ASP A CA 1
ATOM 719 C C . ASP A 1 86 ? -4.452 -9.452 1.516 1.00 96.69 86 ASP A C 1
ATOM 721 O O . ASP A 1 86 ? -4.896 -9.717 2.644 1.00 96.69 86 ASP A O 1
ATOM 725 N N . LYS A 1 87 ? -3.151 -9.202 1.317 1.00 96.31 87 LYS A N 1
ATOM 726 C CA . LYS A 1 87 ? -2.186 -9.140 2.421 1.00 96.31 87 LYS A CA 1
ATOM 727 C C . LYS A 1 87 ? -2.466 -7.974 3.365 1.00 96.31 87 LYS A C 1
ATOM 729 O O . LYS A 1 87 ? -2.507 -8.193 4.576 1.00 96.31 87 LYS A O 1
ATOM 734 N N . ALA A 1 88 ? -2.724 -6.779 2.840 1.00 95.50 88 ALA A N 1
ATOM 735 C CA . ALA A 1 88 ? -3.051 -5.603 3.641 1.00 95.50 88 ALA A CA 1
ATOM 736 C C . ALA A 1 88 ? -4.313 -5.833 4.489 1.00 95.50 88 ALA A C 1
ATOM 738 O O . ALA A 1 88 ? -4.282 -5.612 5.698 1.00 95.50 88 ALA A O 1
ATOM 739 N N . ARG A 1 89 ? -5.391 -6.377 3.903 1.00 94.69 89 ARG A N 1
ATOM 740 C CA . ARG A 1 89 ? -6.614 -6.749 4.639 1.00 94.69 89 ARG A CA 1
ATOM 741 C C . ARG A 1 89 ? -6.328 -7.683 5.809 1.00 94.69 89 ARG A C 1
ATOM 743 O O . ARG A 1 89 ? -6.849 -7.472 6.903 1.00 94.69 89 ARG A O 1
ATOM 750 N N . SER A 1 90 ? -5.500 -8.700 5.582 1.00 94.50 90 SER A N 1
ATOM 751 C CA . SER A 1 90 ? -5.138 -9.677 6.612 1.00 94.50 90 SER A CA 1
ATOM 752 C C . SER A 1 90 ? -4.395 -9.015 7.778 1.00 94.50 90 SER A C 1
ATOM 754 O O . SER A 1 90 ? -4.778 -9.204 8.932 1.00 94.50 90 SER A O 1
ATOM 756 N N . ILE A 1 91 ? -3.398 -8.176 7.476 1.00 92.62 91 ILE A N 1
ATOM 757 C CA . ILE A 1 91 ? -2.597 -7.446 8.473 1.00 92.62 91 ILE A CA 1
ATOM 758 C C . ILE A 1 91 ? -3.466 -6.472 9.276 1.00 92.62 91 ILE A C 1
ATOM 760 O O . ILE A 1 91 ? -3.402 -6.443 10.506 1.00 92.62 91 ILE A O 1
ATOM 764 N N . ILE A 1 92 ? -4.306 -5.686 8.596 1.00 88.50 92 ILE A N 1
ATOM 765 C CA . ILE A 1 92 ? -5.185 -4.706 9.245 1.00 88.50 92 ILE A CA 1
ATOM 766 C C . ILE A 1 92 ? -6.173 -5.419 10.169 1.00 88.50 92 ILE A C 1
ATOM 768 O O . ILE A 1 92 ? -6.329 -5.020 11.323 1.00 88.50 92 ILE A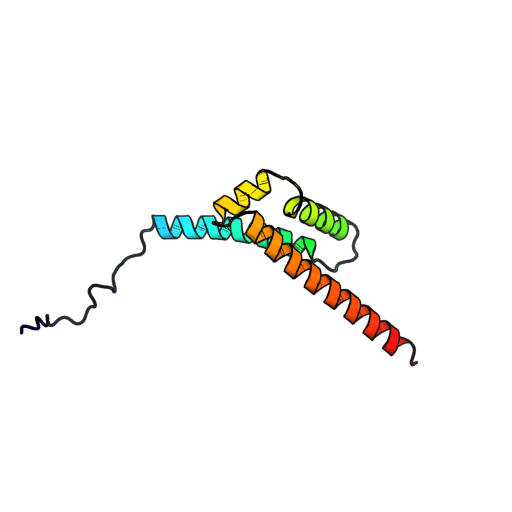 O 1
ATOM 772 N N . LYS A 1 93 ? -6.795 -6.509 9.704 1.00 90.50 93 LYS A N 1
ATOM 773 C CA . LYS A 1 93 ? -7.716 -7.312 10.518 1.00 90.50 93 LYS A CA 1
ATOM 774 C C . LYS A 1 93 ? -7.031 -7.854 11.773 1.00 90.50 93 LYS A C 1
ATOM 776 O O . LYS A 1 93 ? -7.587 -7.727 12.861 1.00 90.50 93 LYS A O 1
ATOM 781 N N . GLU A 1 94 ? -5.827 -8.407 11.636 1.00 91.00 94 GLU A N 1
ATOM 782 C CA . GLU A 1 94 ? -5.041 -8.917 12.764 1.00 91.00 94 GLU A CA 1
ATOM 783 C C . GLU A 1 94 ? -4.674 -7.806 13.763 1.00 91.00 94 GLU A C 1
ATOM 785 O O . GLU A 1 94 ? -4.740 -7.993 14.981 1.00 91.00 94 GLU A O 1
ATOM 790 N N . LYS A 1 95 ? -4.311 -6.614 13.275 1.00 87.44 95 LYS A N 1
ATOM 791 C CA . LYS A 1 95 ? -4.019 -5.483 14.160 1.00 87.44 95 LYS A CA 1
ATOM 792 C C . LYS A 1 95 ? -5.265 -5.040 14.921 1.00 87.44 95 LYS A C 1
ATOM 794 O O . LYS A 1 95 ? -5.188 -4.822 16.130 1.00 87.44 95 LYS A O 1
ATOM 799 N N . LEU A 1 96 ? -6.396 -4.905 14.232 1.00 82.56 96 LEU A N 1
ATOM 800 C CA . LEU A 1 96 ? -7.655 -4.485 14.843 1.00 82.56 96 LEU A CA 1
ATOM 801 C C . LEU A 1 96 ? -8.136 -5.492 15.890 1.00 82.56 96 LEU A C 1
ATOM 803 O O . LEU A 1 96 ? -8.561 -5.072 16.964 1.00 82.56 96 LEU A O 1
ATOM 807 N N . SER A 1 97 ? -7.995 -6.800 15.640 1.00 86.75 97 SER A N 1
ATOM 808 C CA . SER A 1 97 ? -8.333 -7.813 16.645 1.00 86.75 97 SER A CA 1
ATOM 809 C C . SER A 1 97 ? -7.444 -7.690 17.882 1.00 86.75 97 SER A C 1
ATOM 811 O O . SER A 1 97 ? -7.956 -7.679 18.996 1.00 86.75 97 SER A O 1
ATOM 813 N N . LYS A 1 98 ? -6.125 -7.510 17.717 1.00 82.75 98 LYS A N 1
ATOM 814 C CA . LYS A 1 98 ? -5.196 -7.305 18.846 1.00 82.75 98 LYS A CA 1
ATOM 815 C C . LYS A 1 98 ? -5.521 -6.048 19.660 1.00 82.75 98 LYS A C 1
ATOM 817 O O . LYS A 1 98 ? -5.437 -6.084 20.884 1.00 82.75 98 LYS A O 1
ATOM 822 N N . LEU A 1 99 ? -5.907 -4.952 19.002 1.00 80.25 99 LEU A N 1
ATOM 823 C CA . LEU A 1 99 ? -6.331 -3.723 19.682 1.00 80.25 99 LEU A CA 1
ATOM 824 C C . LEU A 1 99 ? -7.632 -3.927 20.474 1.00 80.25 99 LEU A C 1
ATOM 826 O O . LEU A 1 99 ? -7.732 -3.439 21.598 1.00 80.25 99 LEU A O 1
ATOM 830 N N . ALA A 1 100 ? -8.597 -4.664 19.916 1.00 75.44 100 ALA A N 1
ATOM 831 C CA . ALA A 1 100 ? -9.850 -4.988 20.596 1.00 75.44 100 ALA A CA 1
ATOM 832 C C . ALA A 1 100 ? -9.616 -5.864 21.839 1.00 75.44 100 ALA A C 1
ATOM 834 O O . ALA A 1 100 ? -10.108 -5.526 22.914 1.00 75.44 100 ALA A O 1
ATOM 835 N N . TYR A 1 101 ? -8.796 -6.915 21.720 1.00 72.50 101 TYR A N 1
ATOM 836 C CA . TYR A 1 101 ? -8.411 -7.749 22.863 1.00 72.50 101 TYR A CA 1
ATOM 837 C C . TYR A 1 101 ? -7.695 -6.936 23.943 1.00 72.50 101 TYR A C 1
ATOM 839 O O . TYR A 1 101 ? -8.081 -6.993 25.106 1.00 72.50 101 TYR A O 1
ATOM 847 N N . GLY A 1 102 ? -6.689 -6.133 23.578 1.00 71.25 102 GLY A N 1
ATOM 848 C CA . GLY A 1 102 ? -5.968 -5.298 24.544 1.00 71.25 102 GLY A CA 1
ATOM 849 C C . GLY A 1 102 ? -6.887 -4.343 25.315 1.00 71.25 102 GLY A C 1
ATOM 850 O O . GLY A 1 102 ? -6.705 -4.147 26.512 1.00 71.25 102 GLY A O 1
ATOM 851 N N . TYR A 1 103 ? -7.913 -3.794 24.659 1.00 63.56 103 TYR A N 1
ATOM 852 C CA . TYR A 1 103 ? -8.907 -2.947 25.318 1.00 63.56 103 TYR A CA 1
ATOM 853 C C . TYR A 1 103 ? -9.768 -3.725 26.327 1.00 63.56 103 TYR A C 1
ATOM 855 O O . TYR A 1 103 ? -9.949 -3.252 27.447 1.00 63.56 103 TYR A O 1
ATOM 863 N N . GLN A 1 104 ? -10.236 -4.926 25.967 1.00 61.94 104 GLN A N 1
ATOM 864 C CA . GLN A 1 104 ? -11.015 -5.797 26.860 1.00 61.94 104 GLN A CA 1
ATOM 865 C C . GLN A 1 104 ? -10.220 -6.183 28.120 1.00 61.94 104 GLN A C 1
ATOM 867 O O . GLN A 1 104 ? -10.707 -5.981 29.231 1.00 61.94 104 GLN A O 1
ATOM 872 N N . TYR A 1 105 ? -8.958 -6.605 27.969 1.00 63.97 105 TYR A N 1
ATOM 873 C CA . TYR A 1 105 ? -8.088 -6.947 29.105 1.00 63.97 105 TYR A CA 1
ATOM 874 C C . TYR A 1 105 ? -7.866 -5.779 30.076 1.00 63.97 105 TYR A C 1
ATOM 876 O O . TYR A 1 105 ? -7.814 -5.986 31.289 1.00 63.97 105 TYR A O 1
ATOM 884 N N . HIS A 1 106 ? -7.713 -4.552 29.569 1.00 60.47 106 HIS A N 1
ATOM 885 C CA . HIS A 1 106 ? -7.528 -3.382 30.429 1.00 60.47 106 HIS A CA 1
ATOM 886 C C . HIS A 1 106 ? -8.821 -2.963 31.146 1.00 60.47 106 HIS A C 1
ATOM 888 O O . HIS A 1 106 ? -8.744 -2.531 32.291 1.00 60.47 106 HIS A O 1
ATOM 894 N N . GLN A 1 107 ? -10.001 -3.123 30.537 1.00 54.88 107 GLN A N 1
ATOM 895 C CA . GLN A 1 107 ? -11.275 -2.830 31.211 1.00 54.88 107 GLN A CA 1
ATOM 896 C C . GLN A 1 107 ? -11.571 -3.807 32.359 1.00 54.88 107 GLN A C 1
ATOM 898 O O . GLN A 1 107 ? -11.948 -3.379 33.452 1.00 54.88 107 GLN A O 1
ATOM 903 N N . GLU A 1 108 ? -11.343 -5.102 32.138 1.00 56.81 108 GLU A N 1
ATOM 904 C CA . GLU A 1 108 ? -11.581 -6.146 33.143 1.00 56.81 108 GLU A CA 1
ATOM 905 C C . GLU A 1 108 ? -10.619 -6.040 34.340 1.00 56.81 108 GLU A C 1
ATOM 907 O O . GLU A 1 108 ? -11.022 -6.283 35.474 1.00 56.81 108 GLU A O 1
ATOM 912 N N . ASN A 1 109 ? -9.376 -5.589 34.123 1.00 55.22 109 ASN A N 1
ATOM 913 C CA . ASN A 1 109 ? -8.356 -5.498 35.177 1.00 55.22 109 ASN A CA 1
ATOM 914 C C . ASN A 1 109 ? -8.175 -4.096 35.795 1.00 55.22 109 ASN A C 1
ATOM 916 O O . ASN A 1 109 ? -7.398 -3.949 36.733 1.00 55.22 109 ASN A O 1
ATOM 920 N N . SER A 1 110 ? -8.864 -3.055 35.307 1.00 54.84 110 SER A N 1
ATOM 921 C CA . SER A 1 110 ? -8.873 -1.711 35.927 1.00 54.84 110 SER A CA 1
ATOM 922 C C . SER A 1 110 ? -10.078 -1.447 36.837 1.00 54.84 110 SER A C 1
ATOM 924 O O . SER A 1 110 ? -10.111 -0.416 37.498 1.00 54.84 110 SER A O 1
ATOM 926 N N . THR A 1 111 ? -11.047 -2.366 36.906 1.00 52.00 111 THR A N 1
ATOM 927 C CA . THR A 1 111 ? -12.226 -2.259 37.795 1.00 52.00 111 THR A CA 1
ATOM 928 C C . THR A 1 111 ? -11.983 -2.926 39.163 1.00 52.00 111 THR A C 1
ATOM 930 O O . THR A 1 111 ? -12.862 -2.958 40.017 1.00 52.00 111 THR A O 1
ATOM 933 N N . VAL A 1 112 ? -10.773 -3.443 39.399 1.00 49.44 112 VAL A N 1
ATOM 934 C CA . VAL A 1 112 ? -10.344 -4.020 40.681 1.00 49.44 112 VAL A CA 1
ATOM 935 C C . VAL A 1 112 ? -9.384 -3.045 41.370 1.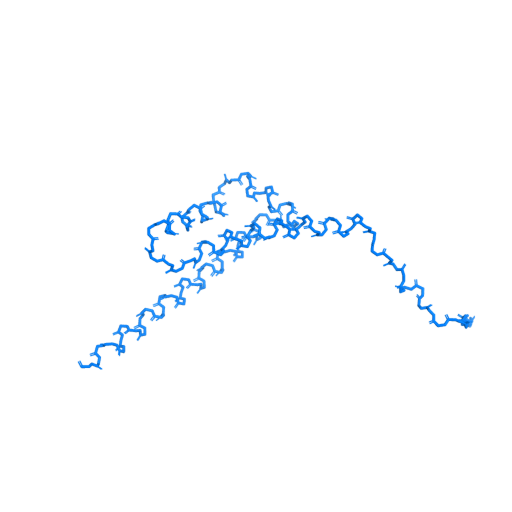00 49.44 112 VAL A C 1
ATOM 937 O O . VAL A 1 112 ? -8.182 -3.291 41.424 1.00 49.44 112 VAL A O 1
ATOM 940 N N . ILE A 1 113 ? -9.900 -1.905 41.839 1.00 41.50 113 ILE A N 1
ATOM 941 C CA . ILE A 1 113 ? -9.246 -1.046 42.844 1.00 41.50 113 ILE A CA 1
ATOM 942 C C . ILE A 1 113 ? -10.322 -0.482 43.768 1.00 41.50 113 ILE A C 1
ATOM 944 O O . ILE A 1 113 ? -11.323 0.041 43.228 1.00 41.50 113 ILE A O 1
#

Secondary structure (DSSP, 8-state):
------SS---TTTT----HHHHHHHHHHHHHHHHHHHHHHHHT-----HHHHHHHHHHHHHHHS--HHHHHHHHHTT--HHHHHHHHHHHHHHHHHHHHHHHHHHHHHHS--

Organism: NCBI:txid1892558

Radius of gyration: 23.72 Å; Cα contacts (8 Å, |Δi|>4): 60; chains: 1; bounding box: 56×55×61 Å

Mean predicted aligned error: 12.05 Å

Foldseek 3Di:
DDDDDDPDPDPPPPPPPPDVVNVVLQVQLVVLVVVLVVLLVLLLDPDPPPVSVVSNVVSVCLLPPPDPVLCVSQVSNVHGSVVSSVVSVVVNVVSVVVVVVVVVVCVVVVVPD

Solvent-accessible surface area (backbone atoms only — not comparable to full-atom values): 6603 Å² total; per-residue (Å²): 138,81,88,85,84,74,98,61,102,62,63,92,76,76,74,73,72,74,52,69,65,58,55,49,53,52,50,53,18,50,54,34,44,48,53,54,50,48,35,54,50,39,45,60,60,85,62,84,54,65,72,54,48,52,48,18,48,53,28,43,46,53,63,69,50,99,43,68,68,46,43,52,41,24,50,56,36,74,43,59,49,68,60,53,43,54,51,49,52,53,53,46,51,53,50,52,50,54,52,52,49,56,51,52,57,50,57,71,64,64,71,75,120